Protein AF-A0AAD4N959-F1 (afdb_monomer_lite)

InterPro domains:
  IPR027417 P-loop containing nucleoside triphosphate hydrolase [G3DSA:3.40.50.300] (81-167)
  IPR027417 P-loop containing nucleoside triphosphate hydrolase [SSF52540] (51-166)

Structure (mmCIF, N/CA/C/O backbone):
data_AF-A0AAD4N959-F1
#
_entry.id   AF-A0AAD4N959-F1
#
loop_
_atom_site.group_PDB
_atom_site.id
_atom_site.type_symbol
_atom_site.label_atom_id
_atom_site.label_alt_id
_atom_site.label_comp_id
_atom_site.label_asym_id
_atom_site.label_entity_id
_atom_site.label_seq_id
_atom_site.pdbx_PDB_ins_code
_atom_site.Cartn_x
_atom_site.Cartn_y
_atom_site.Cartn_z
_atom_site.occupancy
_atom_site.B_iso_or_equiv
_atom_site.auth_seq_id
_atom_site.auth_comp_id
_atom_site.auth_asym_id
_atom_site.auth_atom_id
_atom_site.pdbx_PDB_model_num
ATOM 1 N N . MET A 1 1 ? 21.316 -10.058 -24.077 1.00 51.69 1 MET A N 1
ATOM 2 C CA . MET A 1 1 ? 21.856 -8.747 -23.658 1.00 51.69 1 MET A CA 1
ATOM 3 C C . MET A 1 1 ? 20.666 -7.889 -23.223 1.00 51.69 1 MET A C 1
ATOM 5 O O . MET A 1 1 ? 19.584 -8.089 -23.763 1.00 51.69 1 MET A O 1
ATOM 9 N N . SER A 1 2 ? 20.787 -7.037 -22.204 1.00 68.56 2 SER A N 1
ATOM 10 C CA . SER A 1 2 ? 19.653 -6.239 -21.701 1.00 68.56 2 SER A CA 1
ATOM 11 C C . SER A 1 2 ? 19.436 -4.999 -22.580 1.00 68.56 2 SER A C 1
ATOM 13 O O . SER A 1 2 ? 19.955 -3.932 -22.270 1.00 68.56 2 SER A O 1
ATOM 15 N N . HIS A 1 3 ? 18.696 -5.152 -23.681 1.00 72.81 3 HIS A N 1
ATOM 16 C CA . HIS A 1 3 ? 18.460 -4.125 -24.712 1.00 72.81 3 HIS A CA 1
ATOM 17 C C . HIS A 1 3 ? 17.851 -2.819 -24.174 1.00 72.81 3 HIS A C 1
ATOM 19 O O . HIS A 1 3 ? 18.064 -1.750 -24.736 1.00 72.81 3 HIS A O 1
ATOM 25 N N . TRP A 1 4 ? 17.128 -2.868 -23.052 1.00 79.00 4 TRP A N 1
ATOM 26 C CA . TRP A 1 4 ? 16.573 -1.668 -22.419 1.00 79.00 4 TRP A CA 1
ATOM 27 C C . TRP A 1 4 ? 17.634 -0.688 -21.884 1.00 79.00 4 TRP A C 1
ATOM 29 O O . TRP A 1 4 ? 17.327 0.491 -21.721 1.00 79.00 4 TRP A O 1
ATOM 39 N N . ILE A 1 5 ? 18.868 -1.142 -21.612 1.00 80.81 5 ILE A N 1
ATOM 40 C CA . ILE A 1 5 ? 19.936 -0.294 -21.050 1.00 80.81 5 ILE A CA 1
ATOM 41 C C . ILE A 1 5 ? 20.321 0.819 -22.034 1.00 80.81 5 ILE A C 1
ATOM 43 O O . ILE A 1 5 ? 20.501 1.962 -21.617 1.00 80.81 5 ILE A O 1
ATOM 47 N N . GLU A 1 6 ? 20.376 0.508 -23.331 1.00 83.06 6 GLU A N 1
ATOM 48 C CA . GLU A 1 6 ? 20.712 1.462 -24.399 1.00 83.06 6 GLU A CA 1
ATOM 49 C C . GLU A 1 6 ? 19.657 2.572 -24.521 1.00 83.06 6 GLU A C 1
ATOM 51 O O . GLU A 1 6 ? 19.986 3.739 -24.720 1.00 83.06 6 GLU A O 1
ATOM 56 N N . HIS A 1 7 ? 18.384 2.234 -24.297 1.00 83.06 7 HIS A N 1
ATOM 57 C CA . HIS A 1 7 ? 17.257 3.167 -24.374 1.00 83.06 7 HIS A CA 1
ATOM 58 C C . HIS A 1 7 ? 16.798 3.694 -23.002 1.00 83.06 7 HIS A C 1
ATOM 60 O O . HIS A 1 7 ? 15.754 4.342 -22.897 1.00 83.06 7 HIS A O 1
ATOM 66 N N . LYS A 1 8 ? 17.565 3.444 -21.931 1.00 81.88 8 LYS A N 1
ATOM 67 C CA . LYS A 1 8 ? 17.195 3.757 -20.540 1.00 81.88 8 LYS A CA 1
ATOM 68 C C . LYS A 1 8 ? 16.742 5.210 -20.317 1.00 81.88 8 LYS A C 1
ATOM 70 O O . LYS A 1 8 ? 15.741 5.387 -19.622 1.00 81.88 8 LYS A O 1
ATOM 75 N N . PRO A 1 9 ? 17.403 6.255 -20.860 1.00 82.75 9 PRO A N 1
ATOM 76 C CA . PRO A 1 9 ? 16.963 7.637 -20.656 1.00 82.75 9 PRO A CA 1
ATOM 77 C C . PRO A 1 9 ? 15.582 7.916 -21.263 1.00 82.75 9 PRO A C 1
ATOM 79 O O . PRO A 1 9 ? 14.758 8.579 -20.632 1.00 82.75 9 PRO A O 1
ATOM 82 N N . LEU A 1 10 ? 15.319 7.374 -22.457 1.00 83.06 10 LEU A N 1
ATOM 83 C CA . LEU A 1 10 ? 14.046 7.518 -23.168 1.00 83.06 10 LEU A CA 1
ATOM 84 C C . LEU A 1 10 ? 12.930 6.747 -22.461 1.00 83.06 10 LEU A C 1
ATOM 86 O O . LEU A 1 10 ? 11.864 7.305 -22.222 1.00 83.06 10 LEU A O 1
ATOM 90 N N . LEU A 1 11 ? 13.205 5.506 -22.047 1.00 81.75 11 LEU A N 1
ATOM 91 C CA . LEU A 1 11 ? 12.270 4.669 -21.294 1.00 81.75 11 LEU A CA 1
ATOM 92 C C . LEU A 1 11 ? 11.922 5.288 -19.938 1.00 81.75 11 LEU A C 1
ATOM 94 O O . LEU A 1 11 ? 10.752 5.385 -19.584 1.00 81.75 11 LEU A O 1
ATOM 98 N N . LEU A 1 12 ? 12.913 5.791 -19.195 1.00 82.19 12 LEU A N 1
ATOM 99 C CA . LEU A 1 12 ? 12.640 6.525 -17.961 1.00 82.19 12 LEU A CA 1
ATOM 100 C C . LEU A 1 12 ? 11.757 7.737 -18.252 1.00 82.19 12 LEU A C 1
ATOM 102 O O . LEU A 1 12 ? 10.709 7.868 -17.639 1.00 82.19 12 LEU A O 1
ATOM 106 N N . ARG A 1 13 ? 12.109 8.577 -19.228 1.00 80.50 13 ARG A N 1
ATOM 107 C CA . ARG A 1 13 ? 11.315 9.766 -19.564 1.00 80.50 13 ARG A CA 1
ATOM 108 C C . ARG A 1 13 ? 9.874 9.422 -19.961 1.00 80.50 13 ARG A C 1
ATOM 110 O O . ARG A 1 13 ? 8.953 10.066 -19.460 1.00 80.50 13 ARG A O 1
ATOM 117 N N . ALA A 1 14 ? 9.671 8.414 -20.805 1.00 79.38 14 ALA A N 1
ATOM 118 C CA . ALA A 1 14 ? 8.348 7.995 -21.264 1.00 79.38 14 ALA A CA 1
ATOM 119 C C . ALA A 1 14 ? 7.461 7.513 -20.103 1.00 79.38 14 ALA A C 1
ATOM 121 O O . ALA A 1 14 ? 6.299 7.894 -20.024 1.00 79.38 14 ALA A O 1
ATOM 122 N N . TYR A 1 15 ? 8.021 6.755 -19.156 1.00 77.44 15 TYR A N 1
ATOM 123 C CA . TYR A 1 15 ? 7.259 6.180 -18.041 1.00 77.44 15 TYR A CA 1
ATOM 124 C C . TYR A 1 15 ? 7.180 7.080 -16.800 1.00 77.44 15 TYR A C 1
ATOM 126 O O . TYR A 1 15 ? 6.332 6.851 -15.944 1.00 77.44 15 TYR A O 1
ATOM 134 N N . THR A 1 16 ? 8.048 8.090 -16.666 1.00 74.12 16 THR A N 1
ATOM 135 C CA . THR A 1 16 ? 7.997 9.060 -15.555 1.00 74.12 16 THR A CA 1
ATOM 136 C C . THR A 1 16 ? 7.218 10.326 -15.891 1.00 74.12 16 THR A C 1
ATOM 138 O O . THR A 1 16 ? 6.783 11.026 -14.982 1.00 74.12 16 THR A O 1
ATOM 141 N N . SER A 1 17 ? 7.070 10.656 -17.178 1.00 67.19 17 SER A N 1
ATOM 142 C CA . SER A 1 17 ? 6.365 11.867 -17.622 1.00 67.19 17 SER A CA 1
ATOM 143 C C . SER A 1 17 ? 4.856 11.798 -17.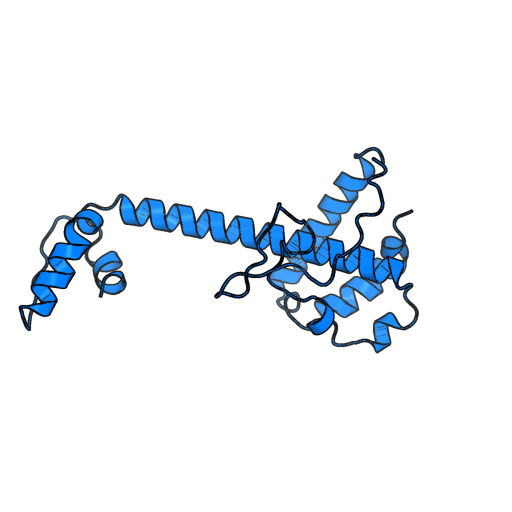392 1.00 67.19 17 SER A C 1
ATOM 145 O O . SER A 1 17 ? 4.220 12.839 -17.265 1.00 67.19 17 SER A O 1
ATOM 147 N N . THR A 1 18 ? 4.278 10.599 -17.287 1.00 60.44 18 THR A N 1
ATOM 148 C CA . THR A 1 18 ? 2.833 10.405 -17.118 1.00 60.44 18 THR A CA 1
ATOM 149 C C . THR A 1 18 ? 2.530 9.171 -16.255 1.00 60.44 18 THR A C 1
ATOM 151 O O . THR A 1 18 ? 3.263 8.186 -16.263 1.00 60.44 18 THR A O 1
ATOM 154 N N . GLY A 1 19 ? 1.462 9.230 -15.452 1.00 63.41 19 GLY A N 1
ATOM 155 C CA . GLY A 1 19 ? 0.944 8.075 -14.705 1.00 63.41 19 GLY A CA 1
ATOM 156 C C . GLY A 1 19 ? 1.571 7.803 -13.325 1.00 63.41 19 GLY A C 1
ATOM 157 O O . GLY A 1 19 ? 1.968 8.711 -12.598 1.00 63.41 19 GLY A O 1
ATOM 158 N N . ILE A 1 20 ? 1.619 6.521 -12.936 1.00 59.34 20 ILE A N 1
ATOM 159 C CA . ILE A 1 20 ? 1.898 6.024 -11.566 1.00 59.34 20 ILE A CA 1
ATOM 160 C C . ILE A 1 20 ? 3.278 6.434 -11.026 1.00 59.34 20 ILE A C 1
ATOM 162 O O . ILE A 1 20 ? 3.473 6.493 -9.807 1.00 59.34 20 ILE A O 1
ATOM 166 N N . LEU A 1 21 ? 4.237 6.689 -11.919 1.00 63.97 21 LEU A N 1
ATOM 167 C CA . LEU A 1 21 ? 5.585 7.121 -11.562 1.00 63.97 21 LEU A CA 1
ATOM 168 C C . LEU A 1 21 ? 5.720 8.648 -11.523 1.00 63.97 21 LEU A C 1
ATOM 170 O O . LEU A 1 21 ? 6.677 9.122 -10.942 1.00 63.97 21 LEU A O 1
ATOM 174 N N . SER A 1 22 ? 4.758 9.426 -12.031 1.00 60.12 22 SER A N 1
ATOM 175 C CA . SER A 1 22 ? 4.842 10.895 -12.151 1.00 60.12 22 SER A CA 1
ATOM 176 C C . SER A 1 22 ? 5.116 11.632 -10.828 1.00 60.12 22 SER A C 1
ATOM 178 O O . SER A 1 22 ? 5.737 12.693 -10.815 1.00 60.12 22 SER A O 1
ATOM 180 N N . ILE A 1 23 ? 4.742 11.039 -9.692 1.00 65.38 23 ILE A N 1
ATOM 181 C CA . ILE A 1 23 ? 5.012 11.593 -8.362 1.00 65.38 23 ILE A CA 1
ATOM 182 C C . ILE A 1 23 ? 6.529 11.614 -8.104 1.00 65.38 23 ILE A C 1
ATOM 184 O O . ILE A 1 23 ? 7.179 10.572 -8.082 1.00 65.38 23 ILE A O 1
ATOM 188 N N . GLU A 1 24 ? 7.100 12.786 -7.819 1.00 65.50 24 GLU A N 1
ATOM 189 C CA . GLU A 1 24 ? 8.553 12.996 -7.681 1.00 65.50 24 GLU A CA 1
ATOM 190 C C . GLU A 1 24 ? 9.230 12.048 -6.667 1.00 65.50 24 GLU A C 1
ATOM 192 O O . GLU A 1 24 ? 10.286 11.466 -6.935 1.00 65.50 24 GLU A O 1
ATOM 197 N N . ASN A 1 25 ? 8.569 11.783 -5.535 1.00 69.69 25 ASN A N 1
ATOM 198 C CA . ASN A 1 25 ? 9.038 10.807 -4.546 1.00 69.69 25 ASN A CA 1
ATOM 199 C C . ASN A 1 25 ? 9.061 9.368 -5.088 1.00 69.69 25 ASN A C 1
ATOM 201 O O . ASN A 1 25 ? 9.987 8.606 -4.799 1.00 69.69 25 ASN A O 1
ATOM 205 N N . VAL A 1 26 ? 8.062 9.001 -5.895 1.00 70.25 26 VAL A N 1
ATOM 206 C CA . VAL A 1 26 ? 7.972 7.687 -6.546 1.00 70.25 26 VAL A CA 1
ATOM 207 C C . VAL A 1 26 ? 9.056 7.562 -7.617 1.00 70.25 26 VAL A C 1
ATOM 209 O O . VAL A 1 26 ? 9.722 6.533 -7.687 1.00 70.25 26 VAL A O 1
ATOM 212 N N . ASN A 1 27 ? 9.323 8.631 -8.370 1.00 77.31 27 ASN A N 1
ATOM 213 C CA . ASN A 1 27 ? 10.417 8.698 -9.339 1.00 77.31 27 ASN A CA 1
ATOM 214 C C . ASN A 1 27 ? 11.791 8.464 -8.701 1.00 77.31 27 ASN A C 1
ATOM 216 O O . ASN A 1 27 ? 12.588 7.669 -9.207 1.00 77.31 27 ASN A O 1
ATOM 220 N N . LYS A 1 28 ? 12.081 9.127 -7.575 1.00 82.94 28 LYS A N 1
ATOM 221 C CA . LYS A 1 28 ? 13.355 8.958 -6.859 1.00 82.94 28 LYS A CA 1
ATOM 222 C C . LYS A 1 28 ? 13.518 7.533 -6.329 1.00 82.94 28 LYS A C 1
ATOM 224 O O . LYS A 1 28 ? 14.588 6.937 -6.480 1.00 82.94 28 LYS A O 1
ATOM 229 N N . GLU A 1 29 ? 12.462 6.970 -5.742 1.00 85.56 29 GLU A N 1
ATOM 230 C CA . GLU A 1 29 ? 12.466 5.588 -5.258 1.00 85.56 29 GLU A CA 1
ATOM 231 C C . GLU A 1 29 ? 12.654 4.590 -6.409 1.00 85.56 29 GLU A C 1
ATOM 233 O O . GLU A 1 29 ? 13.468 3.671 -6.296 1.00 85.56 29 GLU A O 1
ATOM 238 N N . PHE A 1 30 ? 11.958 4.798 -7.529 1.00 85.31 30 PHE A N 1
ATOM 239 C CA . PHE A 1 30 ? 12.058 3.953 -8.712 1.00 85.31 30 PHE A CA 1
ATOM 240 C C . PHE A 1 30 ? 13.466 3.977 -9.313 1.00 85.31 30 PHE A C 1
ATOM 242 O O . PHE A 1 30 ? 14.042 2.918 -9.551 1.00 85.31 30 PHE A O 1
ATOM 249 N N . ARG A 1 31 ? 14.091 5.152 -9.465 1.00 85.06 31 ARG A N 1
ATOM 250 C CA . ARG A 1 31 ? 15.491 5.253 -9.923 1.00 85.06 31 ARG A CA 1
ATOM 251 C C . ARG A 1 31 ? 16.450 4.491 -9.005 1.00 85.06 31 ARG A C 1
ATOM 253 O O . ARG A 1 31 ? 17.323 3.768 -9.484 1.00 85.06 31 ARG A O 1
ATOM 260 N N . GLY A 1 32 ? 16.259 4.600 -7.688 1.00 87.94 32 GLY A N 1
ATOM 261 C CA . GLY A 1 32 ? 17.027 3.829 -6.708 1.00 87.94 32 GLY A CA 1
ATOM 262 C C . GLY A 1 32 ? 16.792 2.316 -6.810 1.00 87.94 32 GLY A C 1
ATOM 263 O O . GLY A 1 32 ? 17.731 1.534 -6.661 1.00 87.94 32 GLY A O 1
ATOM 264 N N . PHE A 1 33 ? 15.557 1.893 -7.091 1.00 88.62 33 PHE A N 1
ATOM 265 C CA . PHE A 1 33 ? 15.214 0.495 -7.349 1.00 88.62 33 PHE A CA 1
ATOM 266 C C . PHE A 1 33 ? 15.907 -0.033 -8.608 1.00 88.62 33 PHE A C 1
ATOM 268 O O . PHE A 1 33 ? 16.547 -1.079 -8.537 1.00 88.62 33 PHE A O 1
ATOM 275 N N . VAL A 1 34 ? 15.852 0.708 -9.720 1.00 86.81 34 VAL A N 1
ATOM 276 C CA . VAL A 1 34 ? 16.512 0.349 -10.986 1.00 86.81 34 VAL A CA 1
ATOM 277 C C . VAL A 1 34 ? 18.018 0.178 -10.778 1.00 86.81 34 VAL A C 1
ATOM 279 O O . VAL A 1 34 ? 18.566 -0.848 -11.163 1.00 86.81 34 VAL A O 1
ATOM 282 N N . ALA A 1 35 ? 18.678 1.099 -10.069 1.00 87.31 35 ALA A N 1
ATOM 283 C CA . ALA A 1 35 ? 20.111 0.990 -9.776 1.00 87.31 35 ALA A CA 1
ATOM 284 C C . ALA A 1 35 ? 20.463 -0.265 -8.949 1.00 87.31 35 ALA A C 1
ATOM 286 O O . ALA A 1 35 ? 21.489 -0.910 -9.170 1.00 87.31 35 ALA A O 1
ATOM 287 N N . LYS A 1 36 ? 19.611 -0.645 -7.987 1.00 87.06 36 LYS A N 1
ATOM 288 C CA . LYS A 1 36 ? 19.778 -1.897 -7.226 1.00 87.06 36 LYS A CA 1
ATOM 289 C C . LYS A 1 36 ? 19.513 -3.129 -8.089 1.00 87.06 36 LYS A C 1
ATOM 291 O O . LYS A 1 36 ? 20.209 -4.131 -7.941 1.00 87.06 36 LYS A O 1
ATOM 296 N N . TYR A 1 37 ? 18.523 -3.058 -8.973 1.00 84.25 37 TYR A N 1
ATOM 297 C CA . TYR A 1 37 ? 18.187 -4.128 -9.905 1.00 84.25 37 TYR A CA 1
ATOM 298 C C . TYR A 1 37 ? 19.328 -4.385 -10.897 1.00 84.25 37 TYR A C 1
ATOM 300 O O . TYR A 1 37 ? 19.707 -5.534 -11.089 1.00 84.25 37 TYR A O 1
ATOM 308 N N . GLU A 1 38 ? 19.958 -3.334 -11.427 1.00 84.25 38 GLU A N 1
ATOM 309 C CA . GLU A 1 38 ? 21.151 -3.420 -12.282 1.00 84.25 38 GLU A CA 1
ATOM 310 C C . GLU A 1 38 ? 22.322 -4.103 -11.567 1.00 84.25 38 GLU A C 1
ATOM 312 O O . GLU A 1 38 ? 22.902 -5.046 -12.100 1.00 84.25 38 GLU A O 1
ATOM 317 N N . LYS A 1 39 ? 22.618 -3.705 -10.320 1.00 85.75 39 LYS A N 1
ATOM 318 C CA . LYS A 1 39 ? 23.643 -4.377 -9.499 1.00 85.75 39 LYS A CA 1
ATOM 319 C C . LYS A 1 39 ? 23.329 -5.857 -9.285 1.00 85.75 39 LYS A C 1
ATOM 321 O O . LYS A 1 39 ? 24.227 -6.692 -9.293 1.00 85.75 39 LYS A O 1
ATOM 326 N N . LYS A 1 40 ? 22.049 -6.195 -9.099 1.00 82.62 40 LYS A N 1
ATOM 327 C CA . LYS A 1 40 ? 21.610 -7.583 -8.937 1.00 82.62 40 LYS A CA 1
ATOM 328 C C . LYS A 1 40 ? 21.756 -8.376 -10.237 1.00 82.62 40 LYS A C 1
ATOM 330 O O . LYS A 1 40 ? 22.200 -9.516 -10.177 1.00 82.62 40 LYS A O 1
ATOM 335 N N . LEU A 1 41 ? 21.435 -7.785 -11.388 1.00 77.25 41 LEU A N 1
ATOM 336 C CA . LEU A 1 41 ? 21.638 -8.400 -12.703 1.00 77.25 41 LEU A CA 1
ATOM 337 C C . LEU A 1 41 ? 23.119 -8.665 -12.989 1.00 77.25 41 LEU A C 1
ATOM 339 O O . LEU A 1 41 ? 23.446 -9.745 -13.461 1.00 77.25 41 LEU A O 1
ATOM 343 N N . ALA A 1 42 ? 24.004 -7.722 -12.654 1.00 77.75 42 ALA A N 1
ATOM 344 C CA . ALA A 1 42 ? 25.448 -7.879 -12.837 1.00 77.75 42 ALA A CA 1
ATOM 345 C C . ALA A 1 42 ? 26.033 -9.050 -12.024 1.00 77.75 42 ALA A C 1
ATOM 347 O O . ALA A 1 42 ? 26.993 -9.683 -12.453 1.00 77.75 42 ALA A O 1
ATOM 348 N N . ASN A 1 43 ? 25.422 -9.363 -10.878 1.00 74.19 43 ASN A N 1
ATOM 349 C CA . ASN A 1 43 ? 25.887 -10.397 -9.954 1.00 74.19 43 ASN A CA 1
ATOM 350 C C . ASN A 1 43 ? 25.133 -11.734 -10.087 1.00 74.19 43 ASN A C 1
ATOM 352 O O . ASN A 1 43 ? 25.455 -12.681 -9.372 1.00 74.19 43 ASN A O 1
ATOM 356 N N . THR A 1 44 ? 24.108 -11.824 -10.943 1.00 65.44 44 THR A N 1
ATOM 357 C CA . THR A 1 44 ? 23.291 -13.039 -11.089 1.00 65.44 44 THR A CA 1
ATOM 358 C C . THR A 1 44 ? 23.672 -13.767 -12.381 1.00 65.44 44 THR A C 1
ATOM 360 O O . THR A 1 44 ? 23.517 -13.185 -13.456 1.00 65.44 44 THR A O 1
ATOM 363 N N . PRO A 1 45 ? 24.127 -15.034 -12.331 1.00 54.19 45 PRO A N 1
ATOM 364 C CA . PRO A 1 45 ? 24.379 -15.808 -13.541 1.00 54.19 45 PRO A CA 1
ATOM 365 C C . PRO A 1 45 ? 23.081 -16.007 -14.335 1.00 54.19 45 PRO A C 1
ATOM 367 O O . PRO A 1 45 ? 22.005 -16.215 -13.768 1.00 54.19 45 PRO A O 1
ATOM 370 N N . VAL A 1 46 ? 23.180 -15.922 -15.663 1.00 53.53 46 VAL A N 1
ATOM 371 C CA . VAL A 1 46 ? 22.043 -16.010 -16.589 1.00 53.53 46 VAL A CA 1
ATOM 372 C C . VAL A 1 46 ? 21.451 -17.419 -16.547 1.00 53.53 46 VAL A C 1
ATOM 374 O O . VAL A 1 46 ? 21.901 -18.322 -17.246 1.00 53.53 46 VAL A O 1
ATOM 377 N N . VAL A 1 47 ? 20.409 -17.615 -15.741 1.00 48.84 47 VAL A N 1
ATOM 378 C CA . VAL A 1 47 ? 19.574 -18.814 -15.826 1.00 48.84 47 VAL A CA 1
ATOM 379 C C . VAL A 1 47 ? 18.627 -18.627 -17.009 1.00 48.84 47 VAL A C 1
ATOM 381 O O . VAL A 1 47 ? 17.739 -17.773 -16.972 1.00 48.84 47 VAL A O 1
ATOM 384 N N . LYS A 1 48 ? 18.819 -19.415 -18.073 1.00 40.84 48 LYS A N 1
ATOM 385 C CA . LYS A 1 48 ? 17.866 -19.525 -19.186 1.00 40.84 48 LYS A CA 1
ATOM 386 C C . LYS A 1 48 ? 16.560 -20.116 -18.644 1.00 40.84 48 LYS A C 1
ATOM 388 O O . LYS A 1 48 ? 16.437 -21.330 -18.527 1.00 40.84 48 LYS A O 1
ATOM 393 N N . LYS A 1 49 ? 15.591 -19.274 -18.281 1.00 43.50 49 LYS A N 1
ATOM 394 C CA . LYS A 1 49 ? 14.208 -19.729 -18.094 1.00 43.50 49 LYS A CA 1
ATOM 395 C C . LYS A 1 49 ? 13.533 -19.772 -19.460 1.00 43.50 49 LYS A C 1
ATOM 397 O O . LYS A 1 49 ? 13.595 -18.790 -20.195 1.00 43.50 49 LYS A O 1
ATOM 402 N N . GLY A 1 50 ? 12.973 -20.936 -19.787 1.00 38.50 50 GLY A N 1
ATOM 403 C CA . GLY A 1 50 ? 12.280 -21.206 -21.043 1.00 38.50 50 GLY A CA 1
ATOM 404 C C . GLY A 1 50 ? 11.125 -20.239 -21.293 1.00 38.50 50 GLY A C 1
ATOM 405 O O . GLY A 1 50 ? 10.624 -19.604 -20.364 1.00 38.50 50 GLY A O 1
ATOM 406 N N . ASN A 1 51 ? 10.752 -20.117 -22.565 1.00 39.06 51 ASN A N 1
ATOM 407 C CA . ASN A 1 51 ? 9.657 -19.284 -23.046 1.00 39.06 51 ASN A CA 1
ATOM 408 C C . ASN A 1 51 ? 8.345 -19.689 -22.353 1.00 39.06 51 ASN A C 1
ATOM 410 O O . ASN A 1 51 ? 7.683 -20.630 -22.772 1.00 39.06 51 ASN A O 1
ATOM 414 N N . GLU A 1 52 ? 7.990 -18.996 -21.274 1.00 45.50 52 GLU A N 1
ATOM 415 C CA . GLU A 1 52 ? 6.654 -19.062 -20.685 1.00 45.50 52 GLU A CA 1
ATOM 416 C C . GLU A 1 52 ? 5.751 -18.187 -21.567 1.00 45.50 52 GLU A C 1
ATOM 418 O O . GLU A 1 52 ? 5.854 -16.959 -21.539 1.00 45.50 52 GLU A O 1
ATOM 423 N N . THR A 1 53 ? 4.942 -18.818 -22.417 1.00 44.31 53 THR A N 1
ATOM 424 C CA . THR A 1 53 ? 3.922 -18.151 -23.234 1.00 44.31 53 THR A CA 1
ATOM 425 C C . THR A 1 53 ? 2.813 -17.603 -22.338 1.00 44.31 53 THR A C 1
ATOM 427 O O . THR A 1 53 ? 2.426 -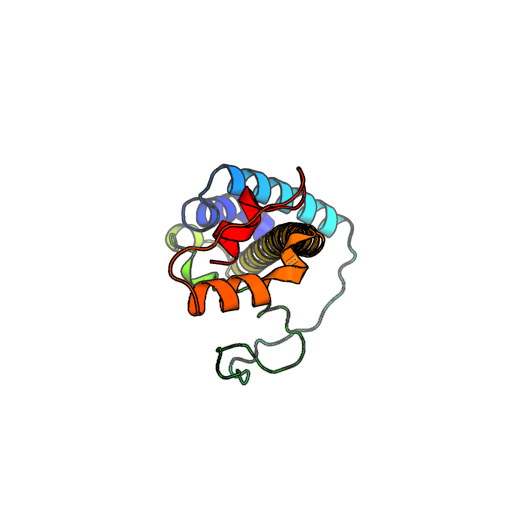18.237 -21.357 1.00 44.31 53 THR A O 1
ATOM 430 N N . ILE A 1 54 ? 2.333 -16.402 -22.659 1.00 48.38 54 ILE A N 1
ATOM 431 C CA . ILE A 1 54 ? 1.167 -15.786 -22.018 1.00 48.38 54 ILE A CA 1
ATOM 432 C C . ILE A 1 54 ? -0.050 -16.535 -22.564 1.00 48.38 54 ILE A C 1
ATOM 434 O O . ILE A 1 54 ? -0.284 -16.495 -23.767 1.00 48.38 54 ILE A O 1
ATOM 438 N N . ASP A 1 55 ? -0.741 -17.279 -21.707 1.00 47.75 55 ASP A N 1
ATOM 439 C CA . ASP A 1 55 ? -1.976 -17.977 -22.066 1.00 47.75 55 ASP A CA 1
ATOM 440 C C . ASP A 1 55 ? -3.127 -16.982 -21.865 1.00 47.75 55 ASP A C 1
ATOM 442 O O . ASP A 1 55 ? -3.404 -16.581 -20.735 1.00 47.75 55 ASP A O 1
ATOM 446 N N . ASP A 1 56 ? -3.705 -16.470 -22.953 1.00 53.50 56 ASP A N 1
ATOM 447 C CA . ASP A 1 56 ? -4.654 -15.345 -22.904 1.00 53.50 56 ASP A CA 1
ATOM 448 C C . ASP A 1 56 ? -6.017 -15.721 -22.269 1.00 53.50 56 ASP A C 1
ATOM 450 O O . ASP A 1 56 ? -6.744 -14.824 -21.841 1.00 53.50 56 ASP A O 1
ATOM 454 N N . ASP A 1 57 ? -6.317 -17.015 -22.090 1.00 56.94 57 ASP A N 1
ATOM 455 C CA . ASP A 1 57 ? -7.590 -17.527 -21.553 1.00 56.94 57 ASP A CA 1
ATOM 456 C C . ASP A 1 57 ? -7.431 -18.211 -20.177 1.00 56.94 57 ASP A C 1
ATOM 458 O O . ASP A 1 57 ? -7.670 -19.411 -20.015 1.00 56.94 57 ASP A O 1
ATOM 462 N N . LEU A 1 58 ? -7.035 -17.455 -19.143 1.00 63.31 58 LEU A N 1
ATOM 463 C CA . LEU A 1 58 ? -7.081 -17.968 -17.766 1.00 63.31 58 LEU A CA 1
ATOM 464 C C . LEU A 1 58 ? -8.521 -17.911 -17.215 1.00 63.31 58 LEU A C 1
ATOM 466 O O . LEU A 1 58 ? -9.122 -16.833 -17.224 1.00 63.31 58 LEU A O 1
ATOM 470 N N . PRO A 1 59 ? -9.070 -19.017 -16.675 1.00 64.81 59 PRO A N 1
ATOM 471 C CA . PRO A 1 59 ? -10.351 -18.977 -15.976 1.00 64.81 59 PRO A CA 1
ATOM 472 C C . PRO A 1 59 ? -10.243 -18.034 -14.771 1.00 64.81 59 PRO A C 1
ATOM 474 O O . PRO A 1 59 ? -9.235 -18.045 -14.073 1.00 64.81 59 PRO A O 1
ATOM 477 N N . CYS A 1 60 ? -11.255 -17.199 -14.530 1.00 67.44 60 CYS A N 1
ATOM 478 C CA . CYS A 1 60 ? -11.303 -16.255 -13.410 1.00 67.44 60 CYS A CA 1
ATOM 479 C C . CYS A 1 60 ? -12.518 -16.537 -12.521 1.00 67.44 60 CYS A C 1
ATOM 481 O O . CYS A 1 60 ? -13.578 -16.912 -13.020 1.00 67.44 60 CYS A O 1
ATOM 483 N N . ASN A 1 61 ? -12.389 -16.282 -11.218 1.00 76.00 61 ASN A N 1
ATOM 484 C CA . ASN A 1 61 ? -13.504 -16.369 -10.280 1.00 76.00 61 ASN A CA 1
ATOM 485 C C . ASN A 1 61 ? -14.491 -15.201 -10.466 1.00 76.00 61 ASN A C 1
ATOM 487 O O . ASN A 1 61 ? -14.258 -14.271 -11.240 1.00 76.00 61 ASN A O 1
ATOM 491 N N . SER A 1 62 ? -15.582 -15.198 -9.697 1.00 73.81 62 SER A N 1
ATOM 492 C CA . SER A 1 62 ? -16.618 -14.152 -9.736 1.00 73.81 62 SER A CA 1
ATOM 493 C C . SER A 1 62 ? -16.119 -12.729 -9.436 1.00 73.81 62 SER A C 1
ATOM 495 O O . SER A 1 62 ? -16.789 -11.766 -9.797 1.00 73.81 62 SER A O 1
ATOM 497 N N . ASN A 1 63 ? -14.939 -12.582 -8.825 1.00 63.69 63 ASN A N 1
ATOM 498 C CA . ASN A 1 63 ? -14.286 -11.296 -8.568 1.00 63.69 63 ASN A CA 1
ATOM 499 C C . ASN A 1 63 ? -13.265 -10.916 -9.661 1.00 63.69 63 ASN A C 1
ATOM 501 O O . ASN A 1 63 ? -12.506 -9.964 -9.485 1.00 63.69 63 ASN A O 1
ATOM 505 N N . GLY A 1 64 ? -13.201 -11.665 -10.769 1.00 60.09 64 GLY A N 1
ATOM 506 C CA . GLY A 1 64 ? -12.244 -11.447 -11.856 1.00 60.09 64 GLY A CA 1
ATOM 507 C C . GLY A 1 64 ? -10.806 -11.851 -11.515 1.00 60.09 64 GLY A C 1
ATOM 508 O O . GLY A 1 64 ? -9.879 -11.432 -12.207 1.00 60.09 64 GLY A O 1
ATOM 509 N N . VAL A 1 65 ? -10.600 -12.632 -10.448 1.00 63.84 65 VAL A N 1
ATOM 510 C CA . VAL A 1 65 ? -9.271 -13.114 -10.045 1.00 63.84 65 VAL A CA 1
ATOM 511 C C . VAL A 1 65 ? -8.956 -14.401 -10.808 1.00 63.84 65 VAL A C 1
ATOM 513 O O . VAL A 1 65 ? -9.750 -15.337 -10.707 1.00 63.84 65 VAL A O 1
ATOM 516 N N . PRO A 1 66 ? -7.811 -14.490 -11.512 1.00 65.88 66 PRO A N 1
ATOM 517 C CA . PRO A 1 66 ? -7.426 -15.705 -12.220 1.00 65.88 66 PRO A CA 1
ATOM 518 C C . PRO A 1 66 ? -7.339 -16.917 -11.281 1.00 65.88 66 PRO A C 1
ATOM 520 O O . PRO A 1 66 ? -6.644 -16.884 -10.263 1.00 65.88 66 PRO A O 1
ATOM 523 N N . GLU A 1 67 ? -8.044 -17.984 -11.634 1.00 61.81 67 GLU A N 1
ATOM 524 C CA . GLU A 1 67 ? -8.036 -19.289 -10.988 1.00 61.81 67 GLU A CA 1
ATOM 525 C C . GLU A 1 67 ? -6.943 -20.155 -11.630 1.00 61.81 67 GLU A C 1
ATOM 527 O O . GLU A 1 67 ? -6.951 -20.430 -12.828 1.00 61.81 67 GLU A O 1
ATOM 532 N N . GLY A 1 68 ? -5.949 -20.566 -10.840 1.00 67.06 68 GLY A N 1
ATOM 533 C CA . GLY A 1 68 ? -4.828 -21.366 -11.330 1.00 67.06 68 GLY A CA 1
ATOM 534 C C . GLY A 1 68 ? -3.584 -21.279 -10.447 1.00 67.06 68 GLY A C 1
ATOM 535 O O . GLY A 1 68 ? -3.579 -20.657 -9.383 1.00 67.06 68 GLY A O 1
ATOM 536 N N . GLY A 1 69 ? -2.503 -21.924 -10.892 1.00 53.84 69 GLY A N 1
ATOM 537 C CA . GLY A 1 69 ? -1.194 -21.822 -10.246 1.00 53.84 69 GLY A CA 1
ATOM 538 C C . GLY A 1 69 ? -0.620 -20.401 -10.317 1.00 53.84 69 GLY A C 1
ATOM 539 O O . GLY A 1 69 ? -0.962 -19.616 -11.199 1.00 53.84 69 GLY A O 1
ATOM 540 N N . TYR A 1 70 ? 0.288 -20.064 -9.394 1.00 52.38 70 TYR A N 1
ATOM 541 C CA . TYR A 1 70 ? 0.957 -18.760 -9.378 1.00 52.38 70 TYR A CA 1
ATOM 542 C C . TYR A 1 70 ? 1.587 -18.436 -10.742 1.00 52.38 70 TYR A C 1
ATOM 544 O O . TYR A 1 70 ? 2.541 -19.092 -11.162 1.00 52.38 70 TYR A O 1
ATOM 552 N N . ASN A 1 71 ? 1.112 -17.371 -11.390 1.00 55.69 71 ASN A N 1
ATOM 553 C CA . ASN A 1 71 ? 1.689 -16.869 -12.629 1.00 55.69 71 ASN A CA 1
ATOM 554 C C . ASN A 1 71 ? 2.234 -15.443 -12.426 1.00 55.69 71 ASN A C 1
ATOM 556 O O . ASN A 1 71 ? 1.545 -14.516 -11.994 1.00 55.69 71 ASN A O 1
ATOM 560 N N . LYS A 1 72 ? 3.529 -15.272 -12.720 1.00 54.22 72 LYS A N 1
ATOM 561 C CA . LYS A 1 72 ? 4.268 -14.024 -12.481 1.00 54.22 72 LYS A CA 1
ATOM 562 C C . LYS A 1 72 ? 3.733 -12.841 -13.296 1.00 54.22 72 LYS A C 1
ATOM 564 O O . LYS A 1 72 ? 3.861 -11.711 -12.822 1.00 54.22 72 LYS A O 1
ATOM 569 N N . PHE A 1 73 ? 3.115 -13.093 -14.450 1.00 52.81 73 PHE A N 1
ATOM 570 C CA . PHE A 1 73 ? 2.570 -12.071 -15.347 1.00 52.81 73 PHE A CA 1
ATOM 571 C C . PHE A 1 73 ? 1.240 -11.481 -14.850 1.00 52.81 73 PHE A C 1
ATOM 573 O O . PHE A 1 73 ? 0.976 -10.313 -15.109 1.00 52.81 73 PHE A O 1
ATOM 580 N N . TYR A 1 74 ? 0.478 -12.216 -14.029 1.00 56.59 74 TYR A N 1
ATOM 581 C CA . TYR A 1 74 ? -0.763 -11.738 -13.392 1.00 56.59 74 TYR A CA 1
ATOM 582 C C . TYR A 1 74 ? -0.552 -11.246 -11.954 1.00 56.59 74 TYR A C 1
ATOM 584 O O . TYR A 1 74 ? -1.500 -10.991 -11.221 1.00 56.59 74 TYR A O 1
ATOM 592 N N . SER A 1 75 ? 0.704 -11.103 -11.510 1.00 55.34 75 SER A N 1
ATOM 593 C CA . SER A 1 75 ? 1.004 -10.668 -10.137 1.00 55.34 75 SER A CA 1
ATOM 594 C C . SER A 1 75 ? 0.939 -9.147 -9.921 1.00 55.34 75 SER A C 1
ATOM 596 O O . SER A 1 75 ? 1.292 -8.667 -8.841 1.00 55.34 75 SER A O 1
ATOM 598 N N . GLY A 1 76 ? 0.506 -8.391 -10.936 1.00 54.84 76 GLY A N 1
ATOM 599 C CA . GLY A 1 76 ? 0.282 -6.951 -10.869 1.00 54.84 76 GLY A CA 1
ATOM 600 C C . GLY A 1 76 ? -1.150 -6.590 -11.255 1.00 54.84 76 GLY A C 1
ATOM 601 O O . GLY A 1 76 ? -1.620 -6.968 -12.317 1.00 54.84 76 GLY A O 1
ATOM 602 N N . GLU A 1 77 ? -1.806 -5.790 -10.419 1.00 53.34 77 GLU A N 1
ATOM 603 C CA . GLU A 1 77 ? -3.148 -5.221 -10.650 1.00 53.34 77 GLU A CA 1
ATOM 604 C C . GLU A 1 77 ? -3.141 -4.081 -11.696 1.00 53.34 77 GLU A C 1
ATOM 606 O O . GLU A 1 77 ? -4.162 -3.478 -12.002 1.00 53.34 77 GLU A O 1
ATOM 611 N N . VAL A 1 78 ? -1.967 -3.755 -12.252 1.00 55.34 78 VAL A N 1
ATOM 612 C CA . VAL A 1 78 ? -1.762 -2.629 -13.168 1.00 55.34 78 VAL A CA 1
ATOM 613 C C . VAL A 1 78 ? -1.479 -3.160 -14.566 1.00 55.34 78 VAL A C 1
ATOM 615 O O . VAL A 1 78 ? -0.388 -3.671 -14.829 1.00 55.34 78 VAL A O 1
ATOM 618 N N . ARG A 1 79 ? -2.427 -2.975 -15.489 1.00 54.56 79 ARG A N 1
ATOM 619 C CA . ARG A 1 79 ? -2.156 -3.109 -16.925 1.00 54.56 79 ARG A CA 1
ATOM 620 C C . ARG A 1 79 ? -1.264 -1.948 -17.367 1.00 54.56 79 ARG A C 1
ATOM 622 O O . ARG A 1 79 ? -1.729 -0.835 -17.573 1.00 54.56 79 ARG A O 1
ATOM 629 N N . LEU A 1 80 ? 0.039 -2.204 -17.503 1.00 59.59 80 LEU A N 1
ATOM 630 C CA . LEU A 1 80 ? 1.024 -1.187 -17.905 1.00 59.59 80 LEU A CA 1
ATOM 631 C C . LEU A 1 80 ? 0.771 -0.614 -19.307 1.00 59.59 80 LEU A C 1
ATOM 633 O O . LEU A 1 80 ? 1.125 0.536 -19.557 1.00 59.59 80 LEU A O 1
ATOM 637 N N . LYS A 1 81 ? 0.087 -1.373 -20.176 1.00 54.53 81 LYS A N 1
ATOM 638 C CA . LYS A 1 81 ? -0.315 -0.948 -21.527 1.00 54.53 81 LYS A CA 1
ATOM 639 C C . LYS A 1 81 ? -1.152 0.341 -21.533 1.00 54.53 81 LYS A C 1
ATOM 641 O O . LYS A 1 81 ? -1.073 1.094 -22.498 1.00 54.53 81 LYS A O 1
ATOM 646 N N . ASP A 1 82 ? -1.884 0.617 -20.451 1.00 52.50 82 ASP A N 1
ATOM 647 C CA . ASP A 1 82 ? -2.735 1.808 -20.314 1.00 52.50 82 ASP A CA 1
ATOM 648 C C . ASP A 1 82 ? -1.972 3.032 -19.757 1.00 52.50 82 ASP A C 1
ATOM 650 O O . ASP A 1 82 ? -2.511 4.134 -19.709 1.00 52.50 82 ASP A O 1
ATOM 654 N N . VAL A 1 83 ? -0.715 2.859 -19.319 1.00 55.44 83 VAL A N 1
ATOM 655 C CA . VAL A 1 83 ? 0.064 3.878 -18.584 1.00 55.44 83 VAL A CA 1
ATOM 656 C C . VAL A 1 83 ? 1.070 4.610 -19.481 1.00 55.44 83 VAL A C 1
ATOM 658 O O . VAL A 1 83 ? 1.508 5.710 -19.150 1.00 55.44 83 VAL A O 1
ATOM 661 N N . VAL A 1 84 ? 1.439 4.033 -20.627 1.00 59.88 84 VAL A N 1
ATOM 662 C CA . VAL A 1 84 ? 2.388 4.648 -21.563 1.00 59.88 84 VAL A CA 1
ATOM 663 C C . VAL A 1 84 ? 1.661 5.655 -22.453 1.00 59.88 84 VAL A C 1
ATOM 665 O O . VAL A 1 84 ? 1.210 5.328 -23.552 1.00 59.88 84 VAL A O 1
ATOM 668 N N . SER A 1 85 ? 1.543 6.895 -21.979 1.00 55.72 85 SER A N 1
ATOM 669 C CA . SER A 1 85 ? 0.832 7.946 -22.718 1.00 55.72 85 SER A CA 1
ATOM 670 C C . SER A 1 85 ? 1.599 8.456 -23.940 1.00 55.72 85 SER A C 1
ATOM 672 O O . SER A 1 85 ? 0.976 8.899 -24.902 1.00 55.72 85 SER A O 1
ATOM 674 N N . ASP A 1 86 ? 2.934 8.374 -23.945 1.00 64.94 86 ASP A N 1
ATOM 675 C CA . ASP A 1 86 ? 3.756 9.005 -24.983 1.00 64.94 86 ASP A CA 1
ATOM 676 C C . ASP A 1 86 ? 4.366 7.981 -25.952 1.00 64.94 86 ASP A C 1
ATOM 678 O O . ASP A 1 86 ? 5.574 7.733 -25.994 1.00 64.94 86 ASP A O 1
ATOM 682 N N . LYS A 1 87 ? 3.488 7.351 -26.743 1.00 65.56 87 LYS A N 1
ATOM 683 C CA . LYS A 1 87 ? 3.857 6.365 -27.778 1.00 65.56 87 LYS A CA 1
ATOM 684 C C . LYS A 1 87 ? 4.871 6.919 -28.790 1.00 65.56 87 LYS A C 1
ATOM 686 O O . LYS A 1 87 ? 5.597 6.144 -29.408 1.00 65.56 87 LYS A O 1
ATOM 691 N N . TYR A 1 88 ? 4.950 8.243 -28.938 1.00 71.38 88 TYR A N 1
ATOM 692 C CA . TYR A 1 88 ? 5.890 8.913 -29.833 1.00 71.38 88 TYR A CA 1
ATOM 693 C C . TYR A 1 88 ? 7.341 8.789 -29.356 1.00 71.38 88 TYR A C 1
ATOM 695 O O . TYR A 1 88 ? 8.220 8.525 -30.174 1.00 71.38 88 TYR A O 1
ATOM 703 N N . LEU A 1 89 ? 7.593 8.881 -28.044 1.00 74.19 89 LEU A N 1
ATOM 704 C CA . LEU A 1 89 ? 8.938 8.728 -27.466 1.00 74.19 89 LEU A CA 1
ATOM 705 C C . LEU A 1 89 ? 9.495 7.304 -27.595 1.00 74.19 89 LEU A C 1
ATOM 707 O O . LEU A 1 89 ? 10.702 7.100 -27.477 1.00 74.19 89 LEU A O 1
ATOM 711 N N . LEU A 1 90 ? 8.624 6.319 -27.822 1.00 76.44 90 LEU A N 1
ATOM 712 C CA . LEU A 1 90 ? 8.990 4.908 -27.931 1.00 76.44 90 LEU A CA 1
ATOM 713 C C . LEU A 1 90 ? 9.060 4.405 -29.375 1.00 76.44 90 LEU A C 1
ATOM 715 O O . LEU A 1 90 ? 9.349 3.231 -29.586 1.00 76.44 90 LEU A O 1
ATOM 719 N N . ARG A 1 91 ? 8.826 5.267 -30.373 1.00 79.00 91 ARG A N 1
ATOM 720 C CA . ARG A 1 91 ? 8.769 4.867 -31.789 1.00 79.00 91 ARG A CA 1
ATOM 721 C C . ARG A 1 91 ? 10.079 4.259 -32.298 1.00 79.00 91 ARG A C 1
ATOM 723 O O . ARG A 1 91 ? 10.052 3.384 -33.156 1.00 79.00 91 ARG A O 1
ATOM 730 N N . GLU A 1 92 ? 11.203 4.718 -31.757 1.00 80.94 92 GLU A N 1
ATOM 731 C CA . GLU A 1 92 ? 12.557 4.280 -32.127 1.00 80.94 92 GLU A CA 1
ATOM 732 C C . GLU A 1 92 ? 13.127 3.219 -31.170 1.00 80.94 92 GLU A C 1
ATOM 734 O O . GLU A 1 92 ? 14.250 2.752 -31.343 1.00 80.94 92 GLU A O 1
ATOM 739 N N . VAL A 1 93 ? 12.365 2.827 -30.144 1.00 82.94 93 VAL A N 1
ATOM 740 C CA . VAL A 1 93 ? 12.794 1.842 -29.150 1.00 82.94 93 VAL A CA 1
ATOM 741 C C . VAL A 1 93 ? 12.306 0.459 -29.572 1.00 82.94 93 VAL A C 1
ATOM 743 O O . VAL A 1 93 ? 11.134 0.266 -29.894 1.00 82.94 93 VAL A O 1
ATOM 746 N N . SER A 1 94 ? 13.196 -0.535 -29.548 1.00 84.12 94 SER A N 1
ATOM 747 C CA . SER A 1 94 ? 12.809 -1.912 -29.874 1.00 84.12 94 SER A CA 1
ATOM 748 C C . SER A 1 94 ? 11.722 -2.434 -28.924 1.00 84.12 94 SER A C 1
ATOM 750 O O . SER A 1 94 ? 11.772 -2.210 -27.713 1.00 84.12 94 SER A O 1
ATOM 752 N N . ARG A 1 95 ? 10.756 -3.199 -29.453 1.00 78.56 95 ARG A N 1
ATOM 753 C CA . ARG A 1 95 ? 9.669 -3.776 -28.641 1.00 78.56 95 ARG A CA 1
ATOM 754 C C . ARG A 1 95 ? 10.195 -4.639 -27.492 1.00 78.56 95 ARG A C 1
ATOM 756 O O . ARG A 1 95 ? 9.703 -4.542 -26.379 1.00 78.56 95 ARG A O 1
ATOM 763 N N . LEU A 1 96 ? 11.284 -5.370 -27.732 1.00 77.12 96 LEU A N 1
ATOM 764 C CA . LEU A 1 96 ? 11.972 -6.152 -26.707 1.00 77.12 96 LEU A CA 1
ATOM 765 C C . LEU A 1 96 ? 12.506 -5.283 -25.554 1.00 77.12 96 LEU A C 1
ATOM 767 O O . LEU A 1 96 ? 12.425 -5.686 -24.396 1.00 77.12 96 LEU A O 1
ATOM 771 N N . ALA A 1 97 ? 13.055 -4.100 -25.846 1.00 80.25 97 ALA A N 1
ATOM 772 C CA . ALA A 1 97 ? 13.507 -3.164 -24.817 1.00 80.25 97 ALA A CA 1
ATOM 773 C C . ALA A 1 97 ? 12.331 -2.584 -24.015 1.00 80.25 97 ALA A C 1
ATOM 775 O O . ALA A 1 97 ? 12.456 -2.405 -22.803 1.00 80.25 97 ALA A O 1
ATOM 776 N N . ILE A 1 98 ? 11.192 -2.341 -24.670 1.00 78.25 98 ILE A N 1
ATOM 777 C CA . ILE A 1 98 ? 9.955 -1.897 -24.015 1.00 78.25 98 ILE A CA 1
ATOM 778 C C . ILE A 1 98 ? 9.439 -2.990 -23.076 1.00 78.25 98 ILE A C 1
ATOM 780 O O . ILE A 1 98 ? 9.284 -2.725 -21.889 1.00 78.25 98 ILE A O 1
ATOM 784 N N . ASP A 1 99 ? 9.285 -4.225 -23.557 1.00 76.06 99 ASP A N 1
ATOM 785 C CA . ASP A 1 99 ? 8.793 -5.357 -22.758 1.00 76.06 99 ASP A CA 1
ATOM 786 C C . ASP A 1 99 ? 9.698 -5.625 -21.538 1.00 76.06 99 ASP A C 1
ATOM 788 O O . ASP A 1 99 ? 9.231 -5.855 -20.418 1.00 76.06 99 ASP A O 1
ATOM 792 N N . GLN A 1 100 ? 11.023 -5.540 -21.724 1.00 79.94 100 GLN A N 1
ATOM 793 C CA . GLN A 1 100 ? 11.992 -5.647 -20.629 1.00 79.94 100 GLN A CA 1
ATOM 794 C C . GLN A 1 100 ? 11.804 -4.544 -19.584 1.00 79.94 100 GLN A C 1
ATOM 796 O O . GLN A 1 100 ? 11.915 -4.804 -18.383 1.00 79.94 100 GLN A O 1
ATOM 801 N N . PHE A 1 101 ? 11.534 -3.318 -20.021 1.00 81.12 101 PHE A N 1
ATOM 802 C CA . PHE A 1 101 ? 11.335 -2.192 -19.122 1.00 81.12 101 PHE A CA 1
ATOM 803 C C . PHE A 1 101 ? 9.986 -2.259 -18.403 1.00 81.12 101 PHE A C 1
ATOM 805 O O . PHE A 1 101 ? 9.942 -2.055 -17.190 1.00 81.12 101 PHE A O 1
ATOM 812 N N . GLU A 1 102 ? 8.910 -2.633 -19.095 1.00 78.62 102 GLU A N 1
ATOM 813 C CA . GLU A 1 102 ? 7.602 -2.903 -18.488 1.00 78.62 102 GLU A CA 1
ATOM 814 C C . GLU A 1 102 ? 7.711 -3.962 -17.393 1.00 78.62 102 GLU A C 1
ATOM 816 O O . GLU A 1 102 ? 7.182 -3.783 -16.296 1.00 78.62 102 GLU A O 1
ATOM 821 N N . PHE A 1 103 ? 8.482 -5.025 -17.629 1.00 79.19 103 PHE A N 1
ATOM 822 C CA . PHE A 1 103 ? 8.743 -6.030 -16.606 1.00 79.19 103 PHE A CA 1
ATOM 823 C C . PHE A 1 103 ? 9.431 -5.437 -15.363 1.00 79.19 103 PHE A C 1
ATOM 825 O O . PHE A 1 103 ? 9.048 -5.742 -14.231 1.00 79.19 103 PHE A O 1
ATOM 832 N N . ILE A 1 104 ? 10.411 -4.545 -15.542 1.00 82.50 104 ILE A N 1
ATOM 833 C CA . ILE A 1 104 ? 11.076 -3.849 -14.426 1.00 82.50 104 ILE A CA 1
ATOM 834 C C . ILE A 1 104 ? 10.084 -2.960 -13.667 1.00 82.50 104 ILE A C 1
ATOM 836 O O . ILE A 1 104 ? 10.085 -2.952 -12.431 1.00 82.50 104 ILE A O 1
ATOM 840 N N . VAL A 1 105 ? 9.219 -2.238 -14.381 1.00 80.94 105 VAL A N 1
ATOM 841 C CA . VAL A 1 105 ? 8.163 -1.419 -13.775 1.00 80.94 105 VAL A CA 1
ATOM 842 C C . VAL A 1 105 ? 7.194 -2.302 -12.981 1.00 80.94 105 VAL A C 1
ATOM 844 O O . VAL A 1 105 ? 6.905 -1.996 -11.823 1.00 80.94 105 VAL A O 1
ATOM 847 N N . ALA A 1 106 ? 6.759 -3.437 -13.530 1.00 77.69 106 ALA A N 1
ATOM 848 C CA . ALA A 1 106 ? 5.898 -4.395 -12.838 1.00 77.69 106 ALA A CA 1
ATOM 849 C C . ALA A 1 106 ? 6.552 -4.931 -11.552 1.00 77.69 106 ALA A C 1
ATOM 851 O O . ALA A 1 106 ? 5.917 -4.971 -10.494 1.00 77.69 106 ALA A O 1
ATOM 85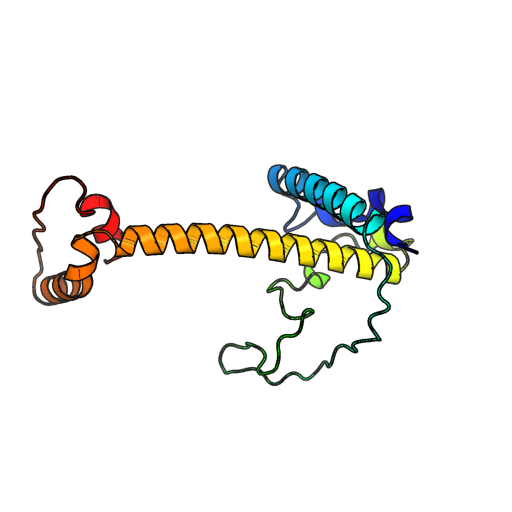2 N N . LEU A 1 107 ? 7.845 -5.274 -11.599 1.00 81.62 107 LEU A N 1
ATOM 853 C CA . LEU A 1 107 ? 8.605 -5.692 -10.417 1.00 81.62 107 LEU A CA 1
ATOM 854 C C . LEU A 1 107 ? 8.666 -4.596 -9.349 1.00 81.62 107 LEU A C 1
ATOM 856 O O . LEU A 1 107 ? 8.519 -4.890 -8.158 1.00 81.62 107 LEU A O 1
ATOM 860 N N . TYR A 1 108 ? 8.860 -3.341 -9.754 1.00 83.62 108 TYR A N 1
ATOM 861 C CA . TYR A 1 108 ? 8.840 -2.211 -8.830 1.00 83.62 108 TYR A CA 1
ATOM 862 C C . TYR A 1 108 ? 7.462 -2.032 -8.177 1.00 83.62 108 TYR A C 1
ATOM 864 O O . TYR A 1 108 ? 7.371 -1.895 -6.952 1.00 83.62 108 TYR A O 1
ATOM 872 N N . LEU A 1 109 ? 6.382 -2.087 -8.961 1.00 79.00 109 LEU A N 1
ATOM 873 C CA . LEU A 1 109 ? 5.018 -1.976 -8.441 1.00 79.00 109 LEU A CA 1
ATOM 874 C C . LEU A 1 109 ? 4.709 -3.100 -7.450 1.00 79.00 109 LEU A C 1
ATOM 876 O O . LEU A 1 109 ? 4.216 -2.833 -6.352 1.00 79.00 109 LEU A O 1
ATOM 880 N N . LYS A 1 110 ? 5.103 -4.335 -7.772 1.00 79.94 110 LYS A N 1
ATOM 881 C CA . LYS A 1 110 ? 4.994 -5.479 -6.864 1.00 79.94 110 LYS A CA 1
ATOM 882 C C . LYS A 1 110 ? 5.764 -5.249 -5.565 1.00 79.94 110 LYS A C 1
ATOM 884 O O . LYS A 1 110 ? 5.222 -5.453 -4.480 1.00 79.94 110 LYS A O 1
ATOM 889 N N . PHE A 1 111 ? 7.012 -4.788 -5.649 1.00 83.81 111 PHE A N 1
ATOM 890 C CA . PHE A 1 111 ? 7.826 -4.460 -4.476 1.00 83.81 111 PHE A CA 1
ATOM 891 C C . PHE A 1 111 ? 7.145 -3.416 -3.578 1.00 83.81 111 PHE A C 1
ATOM 893 O O . PHE A 1 111 ? 7.096 -3.576 -2.353 1.00 83.81 111 PHE A O 1
ATOM 900 N N . ARG A 1 112 ? 6.574 -2.368 -4.178 1.00 82.19 112 ARG A N 1
ATOM 901 C CA . ARG A 1 112 ? 5.850 -1.318 -3.456 1.00 82.19 112 ARG A CA 1
ATOM 902 C C . ARG A 1 112 ? 4.587 -1.858 -2.791 1.00 82.19 112 ARG A C 1
ATOM 904 O O . ARG A 1 112 ? 4.352 -1.561 -1.618 1.00 82.19 112 ARG A O 1
ATOM 911 N N . ASN A 1 113 ? 3.816 -2.677 -3.501 1.00 79.31 113 ASN A N 1
ATOM 912 C CA . ASN A 1 113 ? 2.587 -3.279 -2.990 1.00 79.31 113 ASN A CA 1
ATOM 913 C C . ASN A 1 113 ? 2.872 -4.202 -1.806 1.00 79.31 113 ASN A C 1
ATOM 915 O O . ASN A 1 113 ? 2.246 -4.049 -0.763 1.00 79.31 113 ASN A O 1
ATOM 919 N N . VAL A 1 114 ? 3.893 -5.059 -1.894 1.00 78.44 114 VAL A N 1
ATOM 920 C CA . VAL A 1 114 ? 4.308 -5.913 -0.770 1.00 78.44 114 VAL A CA 1
ATOM 921 C C . VAL A 1 114 ? 4.704 -5.077 0.449 1.00 78.44 114 VAL A C 1
ATOM 923 O O . VAL A 1 114 ? 4.330 -5.409 1.572 1.00 78.44 114 VAL A O 1
ATOM 926 N N . ARG A 1 115 ? 5.438 -3.972 0.268 1.00 82.25 115 ARG A N 1
ATOM 927 C CA . ARG A 1 115 ? 5.819 -3.093 1.390 1.00 82.25 115 ARG A CA 1
ATOM 928 C C . ARG A 1 115 ? 4.619 -2.395 2.018 1.00 82.25 115 ARG A C 1
ATOM 930 O O . ARG A 1 115 ? 4.544 -2.327 3.243 1.00 82.25 115 ARG A O 1
ATOM 937 N N . ARG A 1 116 ? 3.696 -1.883 1.202 1.00 78.94 116 ARG A N 1
ATOM 938 C CA . ARG A 1 116 ? 2.445 -1.275 1.678 1.00 78.94 116 ARG A CA 1
ATOM 939 C C . ARG A 1 116 ? 1.593 -2.293 2.427 1.00 78.94 116 ARG A C 1
ATOM 941 O O . ARG A 1 116 ? 1.177 -2.012 3.544 1.00 78.94 116 ARG A O 1
ATOM 948 N N . PHE A 1 117 ? 1.431 -3.488 1.866 1.00 78.19 117 PHE A N 1
ATOM 949 C CA . PHE A 1 117 ? 0.669 -4.569 2.478 1.00 78.19 117 PHE A CA 1
ATOM 950 C C . PHE A 1 117 ? 1.276 -5.017 3.808 1.00 78.19 117 PHE A C 1
ATOM 952 O O . PHE A 1 117 ? 0.553 -5.158 4.783 1.00 78.19 117 PHE A O 1
ATOM 959 N N . LYS A 1 118 ? 2.607 -5.153 3.904 1.00 78.12 118 LYS A N 1
ATOM 960 C CA . LYS A 1 118 ? 3.281 -5.460 5.178 1.00 78.12 118 LYS A CA 1
ATOM 961 C C . LYS A 1 118 ? 3.006 -4.409 6.254 1.00 78.12 118 LYS A C 1
ATOM 963 O O . LYS A 1 118 ? 2.735 -4.774 7.391 1.00 78.12 118 LYS A O 1
ATOM 968 N N . LYS A 1 119 ? 3.065 -3.120 5.901 1.00 80.31 119 LYS A N 1
ATOM 969 C CA . LYS A 1 119 ? 2.741 -2.027 6.832 1.00 80.31 119 LYS A CA 1
ATOM 970 C C . LYS A 1 119 ? 1.280 -2.077 7.269 1.00 80.31 119 LYS A C 1
ATOM 972 O O . LYS A 1 119 ? 1.007 -1.972 8.456 1.00 80.31 119 LYS A O 1
ATOM 977 N N . LEU A 1 120 ? 0.363 -2.260 6.320 1.00 82.62 120 LEU A N 1
ATOM 978 C CA . LEU A 1 120 ? -1.064 -2.375 6.605 1.00 82.62 120 LEU A CA 1
ATOM 979 C C . LEU A 1 120 ? -1.359 -3.579 7.505 1.00 82.62 120 LEU A C 1
ATOM 981 O O . LEU A 1 120 ? -2.095 -3.440 8.472 1.00 82.62 120 LEU A O 1
ATOM 985 N N . LYS A 1 121 ? -0.739 -4.729 7.223 1.00 83.62 121 LYS A N 1
ATOM 986 C CA . LYS A 1 121 ? -0.857 -5.934 8.043 1.00 83.62 121 LYS A CA 1
ATOM 987 C C . LYS A 1 121 ? -0.368 -5.681 9.468 1.00 83.62 121 LYS A C 1
ATOM 989 O O . LYS A 1 121 ? -1.123 -5.911 10.395 1.00 83.62 121 LYS A O 1
ATOM 994 N N . ALA A 1 122 ? 0.823 -5.105 9.639 1.00 86.06 122 ALA A N 1
ATOM 995 C CA . ALA A 1 122 ? 1.344 -4.773 10.967 1.00 86.06 122 ALA A CA 1
ATOM 996 C C . ALA A 1 122 ? 0.434 -3.799 11.740 1.00 86.06 122 ALA A C 1
ATOM 998 O O . ALA A 1 122 ? 0.247 -3.952 12.943 1.00 86.06 122 ALA A O 1
ATOM 999 N N . LEU A 1 123 ? -0.161 -2.814 11.055 1.00 87.69 123 LEU A N 1
ATOM 1000 C CA . LEU A 1 123 ? -1.158 -1.928 11.660 1.00 87.69 123 LEU A CA 1
ATOM 1001 C C . LEU A 1 123 ? -2.409 -2.699 12.090 1.00 87.69 123 LEU A C 1
ATOM 1003 O O . LEU A 1 123 ? -2.890 -2.479 13.195 1.00 87.69 123 LEU A O 1
ATOM 1007 N N . LYS A 1 124 ? -2.920 -3.606 11.252 1.00 86.56 124 LYS A N 1
ATOM 1008 C CA . LYS A 1 124 ? -4.091 -4.432 11.577 1.00 86.56 124 LYS A CA 1
ATOM 1009 C C . LYS A 1 124 ? -3.818 -5.392 12.731 1.00 86.56 124 LYS A C 1
ATOM 1011 O O . LYS A 1 124 ? -4.659 -5.500 13.614 1.00 86.56 124 LYS A O 1
ATOM 1016 N N . ASP A 1 125 ? -2.636 -5.995 12.773 1.00 88.62 125 ASP A N 1
ATOM 1017 C CA . ASP A 1 125 ? -2.207 -6.854 13.877 1.00 88.62 125 ASP A CA 1
ATOM 1018 C C . ASP A 1 125 ? -2.120 -6.045 15.187 1.00 88.62 125 ASP A C 1
ATOM 1020 O O . ASP A 1 125 ? -2.619 -6.474 16.224 1.00 88.62 125 ASP A O 1
ATOM 1024 N N . CYS A 1 126 ? -1.570 -4.825 15.136 1.00 88.69 126 CYS A N 1
ATOM 1025 C CA . CYS A 1 126 ? -1.533 -3.923 16.288 1.00 88.69 126 CYS A CA 1
ATOM 1026 C C . CYS A 1 126 ? -2.944 -3.531 16.756 1.00 88.69 126 CYS A C 1
ATOM 1028 O O . CYS A 1 126 ? -3.238 -3.609 17.945 1.00 88.69 126 CYS A O 1
ATOM 1030 N N . GLN A 1 127 ? -3.838 -3.174 15.830 1.00 88.38 127 GLN A N 1
ATOM 1031 C CA . GLN A 1 127 ? -5.239 -2.864 16.132 1.00 88.38 127 GLN A CA 1
ATOM 1032 C C . GLN A 1 127 ? -5.960 -4.051 16.781 1.00 88.38 127 GLN A C 1
ATOM 1034 O O . GLN A 1 127 ? -6.640 -3.863 17.783 1.00 88.38 127 GLN A O 1
ATOM 1039 N N . ALA A 1 128 ? -5.759 -5.265 16.261 1.00 88.56 128 ALA A N 1
ATOM 1040 C CA . ALA A 1 128 ? -6.336 -6.491 16.810 1.00 88.56 128 ALA A CA 1
ATOM 1041 C C . ALA A 1 128 ? -5.783 -6.847 18.200 1.00 88.56 128 ALA A C 1
ATOM 1043 O O . ALA A 1 128 ? -6.466 -7.508 18.974 1.00 88.56 128 ALA A O 1
ATOM 1044 N N . SER A 1 129 ? -4.567 -6.402 18.532 1.00 89.31 129 SER A N 1
ATOM 1045 C CA . SER A 1 129 ? -3.977 -6.612 19.860 1.00 89.31 129 SER A CA 1
ATOM 1046 C C . SER A 1 129 ? -4.506 -5.658 20.941 1.00 89.31 129 SER A C 1
ATOM 1048 O O . SER A 1 129 ? -4.221 -5.859 22.120 1.00 89.31 129 SER A O 1
ATOM 1050 N N . LEU A 1 130 ? -5.258 -4.612 20.568 1.00 91.12 130 LEU A N 1
ATOM 1051 C CA . LEU A 1 130 ? -5.828 -3.670 21.531 1.00 91.12 130 LEU A CA 1
ATOM 1052 C C . LEU A 1 130 ? -7.018 -4.298 22.276 1.00 91.12 130 LEU A C 1
ATOM 1054 O O . LEU A 1 130 ? -7.855 -4.930 21.633 1.00 91.12 130 LEU A O 1
ATOM 1058 N N . PRO A 1 131 ? -7.176 -4.054 23.594 1.00 89.94 131 PRO A N 1
ATOM 1059 C CA . PRO A 1 131 ? -8.261 -4.637 24.389 1.00 89.94 131 PRO A CA 1
ATOM 1060 C C . PRO A 1 131 ? -9.662 -4.415 23.807 1.00 89.94 131 PRO A C 1
ATOM 1062 O O . PRO A 1 131 ? -10.488 -5.321 23.814 1.00 89.94 131 PRO A O 1
ATOM 1065 N N . ILE A 1 132 ? -9.921 -3.231 23.244 1.00 90.06 132 ILE A N 1
ATOM 1066 C CA . ILE A 1 132 ? -11.224 -2.896 22.656 1.00 90.06 132 ILE A CA 1
ATOM 1067 C C . ILE A 1 132 ? -11.589 -3.735 21.424 1.00 90.06 132 ILE A C 1
ATOM 1069 O O . ILE A 1 132 ? -12.765 -3.847 21.093 1.00 90.06 132 ILE A O 1
ATOM 1073 N N . ALA A 1 133 ? -10.608 -4.330 20.737 1.00 88.25 133 ALA A N 1
ATOM 1074 C CA . ALA A 1 133 ? -10.872 -5.134 19.549 1.00 88.25 133 ALA A CA 1
ATOM 1075 C C . ALA A 1 133 ? -11.711 -6.382 19.873 1.00 88.25 133 ALA A C 1
ATOM 1077 O O . ALA A 1 133 ? -12.504 -6.807 19.036 1.00 88.25 133 ALA A O 1
ATOM 1078 N N . ALA A 1 134 ? -11.581 -6.928 21.088 1.00 89.12 134 ALA A N 1
ATOM 1079 C CA . ALA A 1 134 ? -12.369 -8.072 21.546 1.00 89.12 134 ALA A CA 1
ATOM 1080 C C . ALA A 1 134 ? -13.855 -7.726 21.756 1.00 89.12 134 ALA A C 1
ATOM 1082 O O . ALA A 1 134 ? -14.715 -8.566 21.516 1.00 89.12 134 ALA A O 1
ATOM 1083 N N . SER A 1 135 ? -14.164 -6.482 22.133 1.00 90.06 135 SER A N 1
ATOM 1084 C CA . SER A 1 135 ? -15.537 -5.998 22.351 1.00 90.06 135 SER A CA 1
ATOM 1085 C C . SER A 1 135 ? -16.186 -5.429 21.085 1.00 90.06 135 SER A C 1
ATOM 1087 O O . SER A 1 135 ? -17.212 -4.760 21.170 1.00 90.06 135 SER A O 1
ATOM 1089 N N . ARG A 1 136 ? -15.607 -5.654 19.895 1.00 90.62 136 ARG A N 1
ATOM 1090 C CA . ARG A 1 136 ? -16.113 -5.090 18.633 1.00 90.62 136 ARG A CA 1
ATOM 1091 C C . ARG A 1 136 ? -17.586 -5.426 18.395 1.00 90.62 136 ARG A C 1
ATOM 1093 O O . ARG A 1 136 ? -18.371 -4.528 18.105 1.00 90.62 136 ARG A O 1
ATOM 1100 N N . ASP A 1 137 ? -17.938 -6.703 18.482 1.00 92.31 137 ASP A N 1
ATOM 1101 C CA . ASP A 1 137 ? -19.284 -7.158 18.131 1.00 92.31 137 ASP A CA 1
ATOM 1102 C C . ASP A 1 137 ? -20.306 -6.745 19.200 1.00 92.31 137 ASP A C 1
ATOM 1104 O O . ASP A 1 137 ? -21.414 -6.338 18.861 1.00 92.31 137 ASP A O 1
ATOM 1108 N N . GLU A 1 138 ? -19.895 -6.718 20.471 1.00 92.56 138 GLU A N 1
ATOM 1109 C CA . GLU A 1 138 ? -20.683 -6.174 21.584 1.00 92.56 138 GLU A CA 1
ATOM 1110 C C . GLU A 1 138 ? -20.984 -4.679 21.389 1.00 92.56 138 GLU A C 1
ATOM 1112 O O . GLU A 1 138 ? -22.122 -4.250 21.550 1.00 92.56 138 GLU A O 1
ATOM 1117 N N . ILE A 1 139 ? -19.992 -3.880 20.975 1.00 91.69 139 ILE A N 1
ATOM 1118 C CA . ILE A 1 139 ? -20.170 -2.450 20.676 1.00 91.69 139 ILE A CA 1
ATOM 1119 C C . ILE A 1 139 ? -21.190 -2.252 19.546 1.00 91.69 139 ILE A C 1
ATOM 1121 O O . ILE A 1 139 ? -22.071 -1.400 19.664 1.00 91.69 139 ILE A O 1
ATOM 1125 N N . ILE A 1 140 ? -21.083 -3.033 18.463 1.00 92.50 140 ILE A N 1
ATOM 1126 C CA . ILE A 1 140 ? -22.003 -2.955 17.316 1.00 92.50 140 ILE A CA 1
ATOM 1127 C C . ILE A 1 140 ? -23.422 -3.342 17.739 1.00 92.50 140 ILE A C 1
ATOM 1129 O O . ILE A 1 140 ? -24.372 -2.642 17.391 1.00 92.50 140 ILE A O 1
ATOM 1133 N N . GLN A 1 141 ? -23.567 -4.425 18.503 1.00 94.38 141 GLN A N 1
ATOM 1134 C CA . GLN A 1 141 ? -24.865 -4.879 18.990 1.00 94.38 141 GLN A CA 1
ATOM 1135 C C . GLN A 1 141 ? -25.506 -3.840 19.916 1.00 94.38 141 GLN A C 1
ATOM 1137 O O . GLN A 1 141 ? -26.643 -3.429 19.688 1.00 94.38 141 GLN A O 1
ATOM 1142 N N . CYS A 1 142 ? -24.764 -3.345 20.907 1.00 93.25 142 CYS A N 1
ATOM 1143 C CA . CYS A 1 142 ? -25.262 -2.336 21.834 1.00 93.25 142 CYS A CA 1
ATOM 1144 C C . CYS A 1 142 ? -25.680 -1.049 21.114 1.00 93.25 142 CYS A C 1
ATOM 1146 O O . CYS A 1 142 ? -26.678 -0.448 21.497 1.00 93.25 142 CYS A O 1
ATOM 1148 N N . LEU A 1 143 ? -24.967 -0.628 20.065 1.00 91.62 143 LEU A N 1
ATOM 1149 C CA . LEU A 1 143 ? -25.368 0.528 19.260 1.00 91.62 143 LEU A CA 1
ATOM 1150 C C . LEU A 1 143 ? -26.614 0.259 18.405 1.00 91.62 143 LEU A C 1
ATOM 1152 O O . LEU A 1 143 ? -27.430 1.153 18.213 1.00 91.62 143 LEU A O 1
ATOM 1156 N N . ALA A 1 144 ? -26.769 -0.956 17.876 1.00 94.50 144 ALA A N 1
ATOM 1157 C CA . ALA A 1 144 ? -27.963 -1.320 17.117 1.00 94.50 144 ALA A CA 1
ATOM 1158 C C . ALA A 1 144 ? -29.223 -1.313 18.002 1.00 94.50 144 ALA A C 1
ATOM 1160 O O . ALA A 1 144 ? -30.304 -0.959 17.536 1.00 94.50 144 ALA A O 1
ATOM 1161 N N . GLU A 1 145 ? -29.077 -1.680 19.276 1.00 96.81 145 GLU A N 1
ATOM 1162 C CA . GLU A 1 145 ? -30.172 -1.752 20.248 1.00 96.81 145 GLU A CA 1
ATOM 1163 C C . GLU A 1 145 ? -30.428 -0.421 20.980 1.00 96.81 145 GLU A C 1
ATOM 1165 O O . GLU A 1 145 ? -31.522 -0.210 21.503 1.00 96.81 145 GLU A O 1
ATOM 1170 N N . ASN A 1 146 ? -29.450 0.494 21.016 1.00 95.75 146 ASN A N 1
ATOM 1171 C CA . ASN A 1 146 ? -29.516 1.723 21.808 1.00 95.75 146 ASN A CA 1
ATOM 1172 C C . ASN A 1 146 ? -29.129 2.961 20.992 1.00 95.75 146 ASN A C 1
ATOM 1174 O O . ASN A 1 146 ? -28.098 3.005 20.332 1.00 95.75 146 ASN A O 1
ATOM 1178 N N . GLN A 1 147 ? -29.899 4.041 21.139 1.00 94.19 147 GLN A N 1
ATOM 1179 C CA . GLN A 1 147 ? -29.626 5.309 20.452 1.00 94.19 147 GLN A CA 1
ATOM 1180 C C . GLN A 1 147 ? -28.318 5.986 20.916 1.00 94.19 147 GLN A C 1
ATOM 1182 O O . GLN A 1 147 ? -27.724 6.767 20.174 1.00 94.19 147 GLN A O 1
ATOM 1187 N N . VAL A 1 148 ? -27.883 5.730 22.154 1.00 94.38 148 VAL A N 1
ATOM 1188 C CA . VAL A 1 148 ? -26.682 6.328 22.752 1.00 94.38 148 VAL A CA 1
ATOM 1189 C C . VAL A 1 148 ? -25.867 5.239 23.443 1.00 94.38 148 VAL A C 1
ATOM 1191 O O . VAL A 1 148 ? -26.396 4.510 24.278 1.00 94.38 148 VAL A O 1
ATOM 1194 N N . LEU A 1 149 ? -24.570 5.168 23.128 1.00 92.06 149 LEU A N 1
ATOM 1195 C CA . LEU A 1 149 ? -23.616 4.224 23.711 1.00 92.06 149 LEU A CA 1
ATOM 1196 C C . LEU A 1 149 ? -22.515 4.973 24.478 1.00 92.06 149 LEU A C 1
ATOM 1198 O O . LEU A 1 149 ? -21.885 5.883 23.938 1.00 92.06 149 LEU A O 1
ATOM 1202 N N . ILE A 1 150 ? -22.254 4.566 25.723 1.00 92.38 150 ILE A N 1
ATOM 1203 C CA . ILE A 1 150 ? -21.156 5.089 26.551 1.00 92.38 150 ILE A CA 1
ATOM 1204 C C . ILE A 1 150 ? -20.071 4.017 26.653 1.00 92.38 150 ILE A C 1
ATOM 1206 O O . ILE A 1 150 ? -20.311 2.940 27.189 1.00 92.38 150 ILE A O 1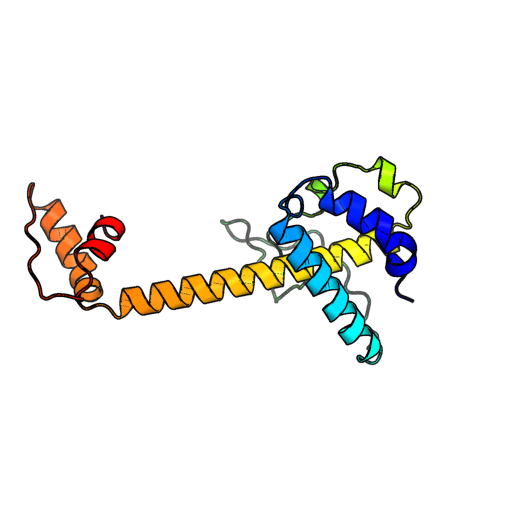
ATOM 1210 N N . ILE A 1 151 ? -18.864 4.322 26.170 1.00 91.12 151 ILE A N 1
ATOM 1211 C CA . ILE A 1 151 ? -17.714 3.408 26.212 1.00 91.12 151 ILE A CA 1
ATOM 1212 C C . ILE A 1 151 ? -16.678 3.951 27.2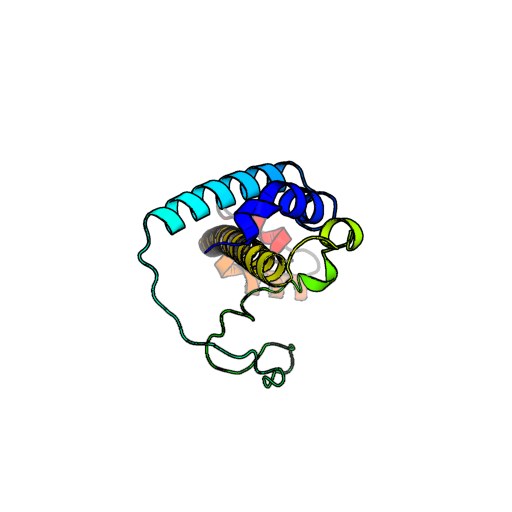00 1.00 91.12 151 ILE A C 1
ATOM 1214 O O . ILE A 1 151 ? -16.024 4.963 26.937 1.00 91.12 151 ILE A O 1
ATOM 1218 N N . ALA A 1 152 ? -16.500 3.260 28.326 1.00 92.44 152 ALA A N 1
ATOM 1219 C CA . ALA A 1 152 ? -15.482 3.564 29.329 1.00 92.44 152 ALA A CA 1
ATOM 1220 C C . ALA A 1 152 ? -14.302 2.579 29.241 1.00 92.44 152 ALA A C 1
ATOM 1222 O O . ALA A 1 152 ? -14.446 1.452 28.780 1.00 92.44 152 ALA A O 1
ATOM 1223 N N . GLY A 1 153 ? -13.112 3.003 29.667 1.00 89.12 153 GLY A N 1
ATOM 1224 C CA . GLY A 1 153 ? -11.946 2.122 29.777 1.00 89.12 153 GLY A CA 1
ATOM 1225 C C . GLY A 1 153 ? -10.640 2.885 29.968 1.00 89.12 153 GLY A C 1
ATOM 1226 O O . GLY A 1 153 ? -10.589 4.098 29.748 1.00 89.12 153 GLY A O 1
ATOM 1227 N N . ASP A 1 154 ? -9.568 2.172 30.297 1.00 91.88 154 ASP A N 1
ATOM 1228 C CA . ASP A 1 154 ? -8.274 2.766 30.655 1.00 91.88 154 ASP A CA 1
ATOM 1229 C C . ASP A 1 154 ? -7.540 3.432 29.482 1.00 91.88 154 ASP A C 1
ATOM 1231 O O . ASP A 1 154 ? -7.846 3.237 28.299 1.00 91.88 154 ASP A O 1
ATOM 1235 N N . THR A 1 155 ? -6.545 4.261 29.792 1.00 90.00 155 THR A N 1
ATOM 1236 C CA . THR A 1 155 ? -5.668 4.863 28.781 1.00 90.00 155 THR A CA 1
ATOM 1237 C C . THR A 1 155 ? -4.951 3.771 27.983 1.00 90.00 155 THR A C 1
ATOM 1239 O O . THR A 1 155 ? -4.481 2.784 28.534 1.00 90.00 155 THR A O 1
ATOM 1242 N N . GLY A 1 156 ? -4.865 3.937 26.661 1.00 85.75 156 GLY A N 1
ATOM 1243 C CA . GLY A 1 156 ? -4.181 2.977 25.787 1.00 85.75 156 GLY A CA 1
ATOM 1244 C C . GLY A 1 156 ? -5.011 1.760 25.364 1.00 85.75 156 GLY A C 1
ATOM 1245 O O . GLY A 1 156 ? -4.564 1.020 24.495 1.00 85.75 156 GLY A O 1
ATOM 1246 N N . CYS A 1 157 ? -6.244 1.577 25.855 1.00 87.75 157 CYS A N 1
ATOM 1247 C CA . CYS A 1 157 ? -7.079 0.444 25.426 1.00 87.75 157 CYS A CA 1
ATOM 1248 C C . CYS A 1 157 ? -7.656 0.575 23.999 1.00 87.75 157 CYS A C 1
ATOM 1250 O O . CYS A 1 157 ? -8.283 -0.354 23.500 1.00 87.75 157 CYS A O 1
ATOM 1252 N N . GLY A 1 158 ? -7.436 1.715 23.331 1.00 88.00 158 GLY A N 1
ATOM 1253 C CA . GLY A 1 158 ? -7.775 1.912 21.919 1.00 88.00 158 GLY A CA 1
ATOM 1254 C C . GLY A 1 158 ? -9.102 2.618 21.628 1.00 88.00 158 GLY A C 1
ATOM 1255 O O . GLY A 1 158 ? -9.396 2.816 20.455 1.00 88.00 158 GLY A O 1
ATOM 1256 N N . LYS A 1 159 ? -9.869 3.050 22.642 1.00 91.25 159 LYS A N 1
ATOM 1257 C CA . LYS A 1 159 ? -11.199 3.696 22.496 1.00 91.25 159 LYS A CA 1
ATOM 1258 C C . LYS A 1 159 ? -11.266 4.763 21.401 1.00 91.25 159 LYS A C 1
ATOM 1260 O O . LYS A 1 159 ? -11.925 4.557 20.391 1.00 91.25 159 LYS A O 1
ATOM 1265 N N . SER A 1 160 ? -10.545 5.873 21.557 1.00 88.56 160 SER A N 1
ATOM 1266 C CA . SER A 1 160 ? -10.665 7.030 20.656 1.00 88.56 160 SER A CA 1
ATOM 1267 C C . SER A 1 160 ? -10.228 6.753 19.214 1.00 88.56 160 SER A C 1
ATOM 1269 O O . SER A 1 160 ? -10.582 7.510 18.319 1.00 88.56 160 SER A O 1
ATOM 1271 N N . THR A 1 161 ? -9.439 5.700 18.979 1.00 89.44 161 THR A N 1
ATOM 1272 C CA . THR A 1 161 ? -8.943 5.349 17.640 1.00 89.44 161 THR A CA 1
ATOM 1273 C C . THR A 1 161 ? -9.762 4.232 17.000 1.00 89.44 161 THR A C 1
ATOM 1275 O O . THR A 1 161 ? -10.089 4.324 15.823 1.00 89.44 161 THR A O 1
ATOM 1278 N N . GLN A 1 162 ? -10.078 3.169 17.745 1.00 88.81 162 GLN A N 1
ATOM 1279 C CA . GLN A 1 162 ? -10.744 1.987 17.196 1.00 88.81 162 GLN A CA 1
ATOM 1280 C C . GLN A 1 162 ? -12.256 2.162 17.086 1.00 88.81 162 GLN A C 1
ATOM 1282 O O . GLN A 1 162 ? -12.821 1.656 16.126 1.00 88.81 162 GLN A O 1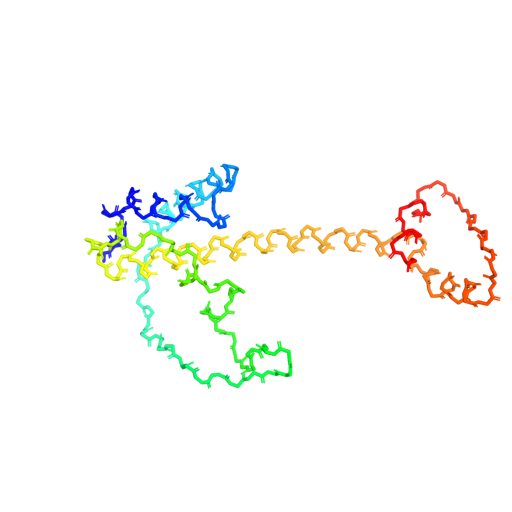
ATOM 1287 N N . VAL A 1 163 ? -12.906 2.899 17.997 1.00 86.88 163 VAL A N 1
ATOM 1288 C CA . VAL A 1 163 ? -14.372 3.068 17.963 1.00 86.88 163 VAL A CA 1
ATOM 1289 C C . VAL A 1 163 ? -14.806 3.694 16.638 1.00 86.88 163 VAL A C 1
ATOM 1291 O O . VAL A 1 163 ? -15.630 3.115 15.948 1.00 86.88 163 VAL A O 1
ATOM 1294 N N . THR A 1 164 ? -14.165 4.783 16.204 1.00 84.88 164 THR A N 1
ATOM 1295 C CA . THR A 1 164 ? -14.450 5.428 14.908 1.00 84.88 164 THR A CA 1
ATOM 1296 C C . THR A 1 164 ? -14.206 4.522 13.697 1.00 84.88 164 THR A C 1
ATOM 1298 O O . THR A 1 164 ? -14.734 4.792 12.631 1.00 84.88 164 THR A O 1
ATOM 1301 N N . MET A 1 165 ? -13.368 3.487 13.820 1.00 82.06 165 MET A N 1
ATOM 1302 C CA . MET A 1 165 ? -13.108 2.537 12.731 1.00 82.06 165 MET A CA 1
ATOM 1303 C C . MET A 1 165 ? -14.067 1.334 12.755 1.00 82.06 165 MET A C 1
ATOM 1305 O O . MET A 1 165 ? -14.200 0.645 11.746 1.00 82.06 165 MET A O 1
ATOM 1309 N N . ILE A 1 166 ? -14.643 1.020 13.919 1.00 82.94 166 ILE A N 1
ATOM 1310 C CA . ILE A 1 166 ? -15.608 -0.071 14.108 1.00 82.94 166 ILE A CA 1
ATOM 1311 C C . ILE A 1 166 ? -17.000 0.355 13.635 1.00 82.94 166 ILE A C 1
ATOM 1313 O O . ILE A 1 166 ? -17.685 -0.466 13.024 1.00 82.94 166 ILE A O 1
ATOM 1317 N N . LEU A 1 167 ? -17.378 1.597 13.956 1.00 79.25 167 LEU A N 1
ATOM 1318 C CA . LEU A 1 167 ? -18.596 2.272 13.504 1.00 79.25 167 LEU A CA 1
ATOM 1319 C C . LEU A 1 167 ? -18.552 2.546 11.997 1.00 79.25 167 LEU A C 1
ATOM 1321 O O . LEU A 1 167 ? -19.605 2.363 11.352 1.00 79.25 167 LEU A O 1
#

Secondary structure (DSSP, 8-state):
--GGGTTHHHHHHHHHSSSTT-SHHHHHHHHHHHHHHHHHHHHS-----------S---B-TTSPBPSS--GGGS-S--GGGT---TTTTTTS-HHHHHHHHHHHHHHHHHHHHHHHHHHHHHHHHHHTSGGGTTHHHHHHHHHH-S-------TTSSHHHHHHHH-

Foldseek 3Di:
DLLLVVVVVLLLCQQCVWPDNVPPVSSVVLVVLVVVVVVVVVVDPDDPDDDPDDPPDFDADPVRHGDDPDDPVSLDPDPCVVTRPCVVSCPPPDPSSVVSSVSSVRVSRSVVVVVVVVVVVVVVVVLCPAQCVVCLVVLVVCVVVDVDDDDDDDPRSQVVNVVVVSD

Organism: NCBI:txid166010

Radius of gyration: 23.37 Å; chains: 1; bounding box: 56×35×63 Å

pLDDT: mean 75.6, std 14.28, range [38.5, 96.81]

Sequence (167 aa):
MSHWIEHKPLLLRAYTSTGILSIENVNKEFRGFVAKYEKKLANTPVVKKGNETIDDDLPCNSNGVPEGGYNKFYSGEVRLKDVVSDKYLLREVSRLAIDQFEFIVALYLKFRNVRRFKKLKALKDCQASLPIAASRDEIIQCLAENQVLIIAGDTGCGKSTQVTMIL